Protein AF-A0A0F3NNN5-F1 (afdb_monomer)

Secondary structure (DSSP, 8-state):
-----------------------TTTTPPPHHHHHHHHHHHHHHHTSPPPHHHHHHHHHHHHHHHHHHHHHHHHHHHHHHHSSS--HHHHHHHHHHHHHHHHHHHHHHHHTT-

Mean predicted aligned error: 13.67 Å

pLDDT: mean 73.33, std 18.27, range [35.56, 91.69]

Nearest PDB structures (foldseek):
  5d6i-assembly1_C  TM=4.728E-01  e=2.871E+00  Escherichia coli
  4bpd-assembly2_D  TM=5.215E-01  e=5.722E+00  Escherichia coli K-12
  4ck0-assembly1_C  TM=4.783E-01  e=5.101E+00  Escherichia coli K-12
  5dwk-assembly1_B  TM=3.960E-01  e=4.547E+00  Escherichia coli K-12

Foldseek 3Di:
DDDDDDDDDDDDPPPPPPPPVPDPPPQQDDLVNQVVVQVVVCVVVVHDDDPVLSVLSSVLCRVLSVQLCVLVVVVVVVVVVDVDDDPVSVVVSVVSSCVSVVVSVVVSVVVVD

Solvent-accessible surface area (backbone atoms only — not comparable to full-atom values): 7224 Å² total; per-residue (Å²): 136,84,88,80,90,83,86,85,80,82,88,78,84,82,78,76,74,74,79,69,81,76,59,98,69,80,83,65,81,50,74,66,56,46,53,50,51,52,47,51,50,26,65,76,70,72,49,84,73,51,71,69,59,46,54,52,49,47,51,44,52,63,62,45,48,66,59,48,47,70,62,47,50,65,46,54,54,50,46,74,75,33,101,64,78,55,70,72,56,56,52,54,47,53,51,52,51,48,68,59,47,49,64,49,50,50,54,56,57,62,72,76,111

Radius of gyration: 24.38 Å; Cα contacts (8 Å, |Δi|>4): 39; chains: 1; bounding box: 53×49×75 Å

Organism: NCBI:txid1359163

Structure (mmCIF, N/CA/C/O backbone):
data_AF-A0A0F3NNN5-F1
#
_entry.id   AF-A0A0F3NNN5-F1
#
loop_
_atom_site.group_PDB
_atom_site.id
_atom_site.type_symbol
_atom_site.label_atom_id
_atom_site.label_alt_id
_atom_site.label_comp_id
_atom_site.label_asym_id
_atom_site.label_entity_id
_atom_site.label_seq_id
_atom_site.pdbx_PDB_ins_code
_atom_site.Cartn_x
_atom_site.Cartn_y
_atom_site.Cartn_z
_atom_site.occupancy
_atom_site.B_iso_or_equiv
_atom_site.auth_seq_id
_atom_site.auth_comp_id
_atom_site.auth_asym_id
_atom_site.auth_atom_id
_atom_site.pdbx_PDB_model_num
ATOM 1 N N . MET A 1 1 ? -33.208 38.589 60.534 1.00 36.59 1 MET A N 1
ATOM 2 C CA . MET A 1 1 ? -33.141 37.939 59.209 1.00 36.59 1 MET A CA 1
ATOM 3 C C . MET A 1 1 ? -31.680 37.929 58.783 1.00 36.59 1 MET A C 1
ATOM 5 O O . MET A 1 1 ? -31.110 38.999 58.651 1.00 36.59 1 MET A O 1
ATOM 9 N N . TYR A 1 2 ? -31.073 36.749 58.669 1.00 43.62 2 TYR A N 1
ATOM 10 C CA . TYR A 1 2 ? -29.910 36.493 57.796 1.00 43.62 2 TYR A CA 1
ATOM 11 C C . TYR A 1 2 ? -30.478 35.929 56.472 1.00 43.62 2 TYR A C 1
ATOM 13 O O . TYR A 1 2 ? -31.610 35.433 56.541 1.00 43.62 2 TYR A O 1
ATOM 21 N N . PRO A 1 3 ? -29.807 35.991 55.299 1.00 48.56 3 PRO A N 1
ATOM 22 C CA . PRO A 1 3 ? -28.387 35.652 55.080 1.00 48.56 3 PRO A CA 1
ATOM 23 C C . PRO A 1 3 ? -27.710 36.620 54.053 1.00 48.56 3 PRO A C 1
ATOM 25 O O . PRO A 1 3 ? -28.252 37.687 53.811 1.00 48.56 3 PRO A O 1
ATOM 28 N N . GLU A 1 4 ? -26.529 36.460 53.450 1.00 35.56 4 GLU A N 1
ATOM 29 C CA . GLU A 1 4 ? -25.712 35.294 53.129 1.00 35.56 4 GLU A CA 1
ATOM 30 C C . GLU A 1 4 ? -24.312 35.763 52.675 1.00 35.56 4 GLU A C 1
ATOM 32 O O . GLU A 1 4 ? -24.162 36.799 52.024 1.00 35.56 4 GLU A O 1
ATOM 37 N N . SER A 1 5 ? -23.288 34.989 53.027 1.00 48.41 5 SER A N 1
ATOM 38 C CA . SER A 1 5 ? -21.918 35.107 52.525 1.00 48.41 5 SER A CA 1
ATOM 39 C C . SER A 1 5 ? -21.863 34.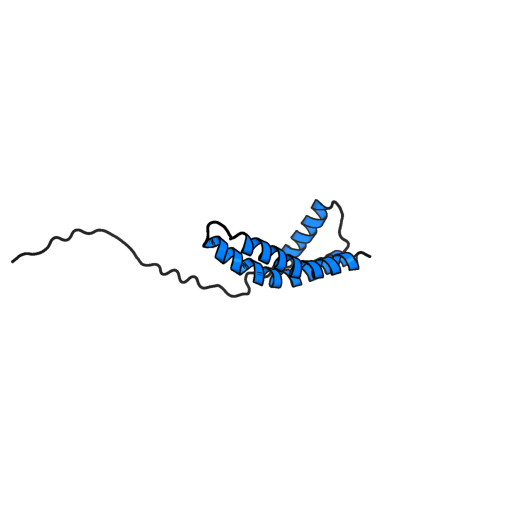950 51.003 1.00 48.41 5 SER A C 1
ATOM 41 O O . SER A 1 5 ? -22.518 34.071 50.453 1.00 48.41 5 SER A O 1
ATOM 43 N N . SER A 1 6 ? -20.989 35.695 50.321 1.00 42.28 6 SER A N 1
ATOM 44 C CA . SER A 1 6 ? -20.587 35.347 48.954 1.00 42.28 6 SER A CA 1
ATOM 45 C C . SER A 1 6 ? -19.067 35.369 48.819 1.00 42.28 6 SER A C 1
ATOM 47 O O . SER A 1 6 ? -18.448 36.333 48.378 1.00 42.28 6 SER A O 1
ATOM 49 N N . HIS A 1 7 ? -18.460 34.260 49.237 1.00 44.12 7 HIS 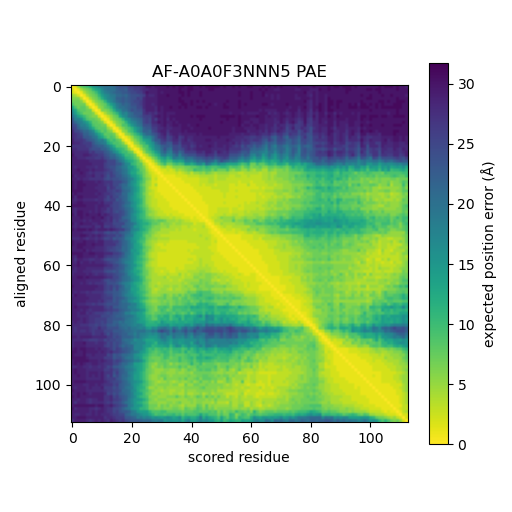A N 1
ATOM 50 C CA . HIS A 1 7 ? -17.305 33.723 48.536 1.00 44.12 7 HIS A CA 1
ATOM 51 C C . HIS A 1 7 ? -17.856 32.828 47.424 1.00 44.12 7 HIS A C 1
ATOM 53 O O . HIS A 1 7 ? -18.628 31.924 47.723 1.00 44.12 7 HIS A O 1
ATOM 59 N N . ILE A 1 8 ? -17.434 33.022 46.175 1.00 46.50 8 ILE A N 1
ATOM 60 C CA . ILE A 1 8 ? -16.699 31.990 45.433 1.00 46.50 8 ILE A CA 1
ATOM 61 C C . ILE A 1 8 ? -16.234 32.523 44.078 1.00 46.50 8 ILE A C 1
ATOM 63 O O . ILE A 1 8 ? -16.883 33.279 43.363 1.00 46.50 8 ILE A O 1
ATOM 67 N N . SER A 1 9 ? -15.009 32.104 43.819 1.00 38.38 9 SER A N 1
ATOM 68 C CA . SER A 1 9 ? -14.095 32.418 42.750 1.00 38.38 9 SER A CA 1
ATOM 69 C C . SER A 1 9 ? -14.400 31.572 41.509 1.00 38.38 9 SER A C 1
ATOM 71 O O . SER A 1 9 ? -14.634 30.377 41.624 1.00 38.38 9 SER A O 1
ATOM 73 N N . LYS A 1 10 ? -14.264 32.211 40.344 1.00 41.22 10 LYS A N 1
ATOM 74 C CA . LYS A 1 10 ? -13.646 31.686 39.114 1.00 41.22 10 LYS A CA 1
ATOM 75 C C . LYS A 1 10 ? -14.240 30.426 38.451 1.00 41.22 10 LYS A C 1
ATOM 77 O O . LYS A 1 10 ? -14.006 29.301 38.859 1.00 41.22 10 LYS A O 1
ATOM 82 N N . ASN A 1 11 ? -14.712 30.689 37.229 1.00 41.72 11 ASN A N 1
ATOM 83 C CA . ASN A 1 11 ? -14.171 30.110 35.993 1.00 41.72 11 ASN A CA 1
ATOM 84 C C . ASN A 1 11 ? -14.574 28.667 35.640 1.00 41.72 11 ASN A C 1
ATOM 86 O O . ASN A 1 11 ? -13.946 27.715 36.079 1.00 41.72 11 ASN A O 1
ATOM 90 N N . ALA A 1 12 ? -15.502 28.540 34.691 1.00 38.56 12 ALA A N 1
ATOM 91 C CA . ALA A 1 12 ? -15.408 27.559 33.609 1.00 38.56 12 ALA A CA 1
ATOM 92 C C . ALA A 1 12 ? -16.342 27.994 32.468 1.00 38.56 12 ALA A C 1
ATOM 94 O O . ALA A 1 12 ? -17.538 27.709 32.464 1.00 38.56 12 ALA A O 1
ATOM 95 N N . LYS A 1 13 ? -15.798 28.725 31.488 1.00 37.47 13 LYS A N 1
ATOM 96 C CA . LYS A 1 13 ? -16.412 28.790 30.159 1.00 37.47 13 LYS A CA 1
ATOM 97 C C . LYS A 1 13 ? -16.331 27.376 29.584 1.00 37.47 13 LYS A C 1
ATOM 99 O O . LYS A 1 13 ? -15.243 26.941 29.220 1.00 37.47 13 LYS A O 1
ATOM 104 N N . ASN A 1 14 ? -17.460 26.675 29.519 1.00 37.66 14 ASN A N 1
ATOM 105 C CA . ASN A 1 14 ? -17.589 25.444 28.748 1.00 37.66 14 ASN A CA 1
ATOM 106 C C . ASN A 1 14 ? -17.331 25.767 27.270 1.00 37.66 14 ASN A C 1
ATOM 108 O O . ASN A 1 14 ? -18.238 26.142 26.530 1.00 37.66 14 ASN A O 1
ATOM 112 N N . GLN A 1 15 ? -16.074 25.637 26.844 1.00 41.50 15 GLN A N 1
ATOM 113 C CA . GLN A 1 15 ? -15.750 25.348 25.457 1.00 41.50 15 GLN A CA 1
ATOM 114 C C . GLN A 1 15 ? -16.224 23.920 25.192 1.00 41.50 15 GLN A C 1
ATOM 116 O O . GLN A 1 15 ? -15.499 22.952 25.389 1.00 41.50 15 GLN A O 1
ATOM 121 N N . THR A 1 16 ? -17.474 23.780 24.761 1.00 38.47 16 THR A N 1
ATOM 122 C CA . THR A 1 16 ? -17.864 22.631 23.948 1.00 38.47 16 THR A CA 1
ATOM 123 C C . THR A 1 16 ? -17.129 22.768 22.624 1.00 38.47 16 THR A C 1
ATOM 125 O O . THR A 1 16 ? -17.626 23.396 21.686 1.00 38.47 16 THR A O 1
ATOM 128 N N . SER A 1 17 ? -15.913 22.229 22.580 1.00 44.25 17 SER A N 1
ATOM 129 C CA . SER A 1 17 ? -15.210 21.916 21.347 1.00 44.25 17 SER A CA 1
ATOM 130 C C . SER A 1 17 ? -16.108 20.972 20.556 1.00 44.25 17 SER A C 1
ATOM 132 O O . SER A 1 17 ? -16.142 19.768 20.792 1.00 44.25 17 SER A O 1
ATOM 134 N N . LYS A 1 18 ? -16.901 21.537 19.641 1.00 42.00 18 LYS A N 1
ATOM 135 C CA . LYS A 1 18 ? -17.412 20.802 18.492 1.00 42.00 18 LYS A CA 1
ATOM 136 C C . LYS A 1 18 ? -16.177 20.356 17.718 1.00 42.00 18 LYS A C 1
ATOM 138 O O . LYS A 1 18 ? -15.674 21.105 16.882 1.00 42.00 18 LYS A O 1
ATOM 143 N N . THR A 1 19 ? -15.685 19.157 18.019 1.00 40.84 19 THR A N 1
ATOM 144 C CA . THR A 1 19 ? -14.855 18.396 17.090 1.00 40.84 19 THR A CA 1
ATOM 145 C C . THR A 1 19 ? -15.745 18.121 15.893 1.00 40.84 19 THR A C 1
ATOM 147 O O . THR A 1 19 ? -16.528 17.177 15.840 1.00 40.84 19 THR A O 1
ATOM 150 N N . THR A 1 20 ? -15.723 19.083 14.983 1.00 40.00 20 THR A N 1
ATOM 151 C CA . THR A 1 20 ? -16.259 18.945 13.646 1.00 40.00 20 THR A CA 1
ATOM 152 C C . THR A 1 20 ? -15.363 17.886 13.032 1.00 40.00 20 THR A C 1
ATOM 154 O O . THR A 1 20 ? -14.197 18.168 12.777 1.00 40.00 20 THR A O 1
ATOM 157 N N . HIS A 1 21 ? -15.858 16.650 12.918 1.00 45.50 21 HIS A N 1
ATOM 158 C CA . HIS A 1 21 ? -15.237 15.637 12.074 1.00 45.50 21 HIS A CA 1
ATOM 159 C C . HIS A 1 21 ? -15.157 16.251 10.678 1.00 45.50 21 HIS A C 1
ATOM 161 O O . HIS A 1 21 ? -16.153 16.320 9.956 1.00 45.50 21 HIS A O 1
ATOM 167 N N . ALA A 1 22 ? -13.993 16.817 10.367 1.00 43.84 22 ALA A N 1
ATOM 168 C CA . ALA A 1 22 ? -13.684 17.347 9.064 1.00 43.84 22 ALA A CA 1
ATOM 169 C C . ALA A 1 22 ? -13.676 16.153 8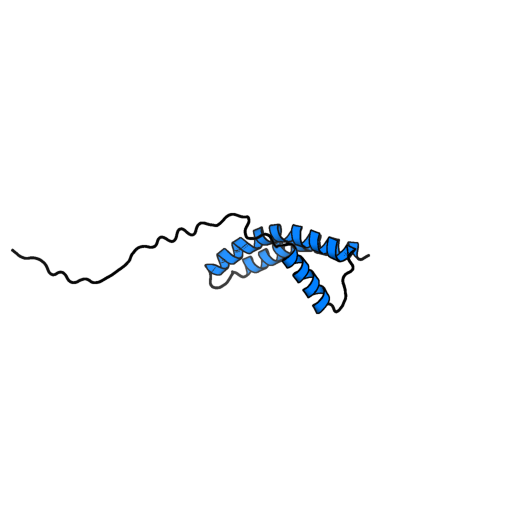.110 1.00 43.84 22 ALA A C 1
ATOM 171 O O . ALA A 1 22 ? -12.823 15.278 8.174 1.00 43.84 22 ALA A O 1
ATOM 172 N N . THR A 1 23 ? -14.752 16.088 7.332 1.00 43.38 23 THR A N 1
ATOM 173 C CA . THR A 1 23 ? -14.790 15.762 5.908 1.00 43.38 23 THR A CA 1
ATOM 174 C C . THR A 1 23 ? -13.731 14.775 5.415 1.00 43.38 23 THR A C 1
ATOM 176 O O . THR A 1 23 ? -12.548 15.088 5.335 1.00 43.38 23 THR A O 1
ATOM 179 N N . SER A 1 24 ? -14.212 13.621 4.959 1.00 48.47 24 SER A N 1
ATOM 180 C CA . SER A 1 24 ? -13.522 12.467 4.367 1.00 48.47 24 SER A CA 1
ATOM 181 C C . SER A 1 24 ? -12.591 12.727 3.158 1.00 48.47 24 SER A C 1
ATOM 183 O O . SER A 1 24 ? -12.297 11.792 2.422 1.00 48.47 24 SER A O 1
ATOM 185 N N . GLN A 1 25 ? -12.127 13.959 2.928 1.00 49.50 25 GLN A N 1
ATOM 186 C CA . GLN A 1 25 ? -11.148 14.331 1.898 1.00 49.50 25 GLN A CA 1
ATOM 187 C C . GLN A 1 25 ? -9.719 14.537 2.435 1.00 49.50 25 GLN A C 1
ATOM 189 O O . GLN A 1 25 ? -8.792 14.532 1.636 1.00 49.50 25 GLN A O 1
ATOM 194 N N . GLU A 1 26 ? -9.506 14.687 3.749 1.00 55.28 26 GLU A N 1
ATOM 195 C CA . GLU A 1 26 ? -8.180 15.047 4.300 1.00 55.28 26 GLU A CA 1
ATOM 196 C C . GLU A 1 26 ? -7.158 13.887 4.324 1.00 55.28 26 GLU A C 1
ATOM 198 O O . GLU A 1 26 ? -5.968 14.119 4.479 1.00 55.28 26 GLU A O 1
ATOM 203 N N . ASN A 1 27 ? -7.588 12.638 4.114 1.00 59.97 27 ASN A N 1
ATOM 204 C CA . ASN A 1 27 ? -6.719 11.456 4.242 1.00 59.97 27 ASN A CA 1
ATOM 205 C C . ASN A 1 27 ? -6.285 10.831 2.904 1.00 59.97 27 ASN A C 1
ATOM 207 O O . ASN A 1 27 ? -5.838 9.681 2.890 1.00 59.97 27 ASN A O 1
ATOM 211 N N . GLN A 1 28 ? -6.450 11.530 1.774 1.00 69.19 28 GLN A N 1
ATOM 212 C CA . GLN A 1 28 ? -5.897 11.043 0.509 1.00 69.19 28 GLN A CA 1
ATOM 213 C C . GLN A 1 28 ? -4.442 11.504 0.350 1.00 69.19 28 GLN A C 1
ATOM 215 O O . GLN A 1 28 ? -4.164 12.695 0.491 1.00 69.19 28 GLN A O 1
ATOM 220 N N . PRO A 1 29 ? -3.517 10.578 0.059 1.00 77.19 29 PRO A N 1
ATOM 221 C CA . PRO 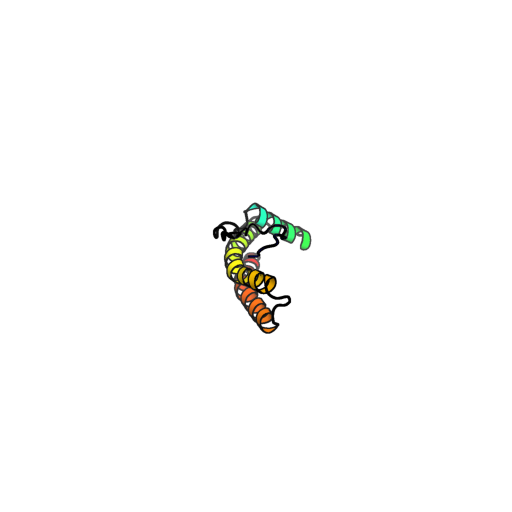A 1 29 ? -2.115 10.898 -0.155 1.00 77.19 29 PRO A CA 1
ATOM 222 C C . PRO A 1 29 ? -1.987 11.756 -1.413 1.00 77.19 29 PRO A C 1
ATOM 224 O O . PRO A 1 29 ? -2.674 11.525 -2.413 1.00 77.19 29 PRO A O 1
ATOM 227 N N . THR A 1 30 ? -1.095 12.738 -1.386 1.00 86.38 30 THR A N 1
ATOM 228 C CA . THR A 1 30 ? -0.755 13.465 -2.605 1.00 86.38 30 THR A CA 1
ATOM 229 C C . THR A 1 30 ? 0.140 12.607 -3.493 1.00 86.38 30 THR A C 1
ATOM 231 O O . THR A 1 30 ? 0.848 11.711 -3.032 1.00 86.38 30 THR A O 1
ATOM 234 N N . ASP A 1 31 ? 0.169 12.926 -4.784 1.00 84.75 31 ASP A N 1
ATOM 235 C CA . ASP A 1 31 ? 1.116 12.329 -5.727 1.00 84.75 31 ASP A CA 1
ATOM 236 C C . ASP A 1 31 ? 2.568 12.427 -5.240 1.00 84.75 31 ASP A C 1
ATOM 238 O O . ASP A 1 31 ? 3.335 11.481 -5.405 1.00 84.75 31 ASP A O 1
ATOM 242 N N . GLN A 1 32 ? 2.918 13.540 -4.590 1.00 87.81 32 GLN A N 1
ATOM 243 C CA . GLN A 1 32 ? 4.240 13.759 -4.013 1.00 87.81 32 GLN A CA 1
ATOM 244 C C . GLN A 1 32 ? 4.520 12.813 -2.840 1.00 87.81 32 GLN A C 1
ATOM 246 O O . GLN A 1 32 ? 5.642 12.325 -2.716 1.00 87.81 32 GLN A O 1
ATOM 251 N N . ASP A 1 33 ? 3.525 12.539 -1.993 1.00 87.62 33 ASP A N 1
ATOM 252 C CA . ASP A 1 33 ? 3.670 11.597 -0.877 1.00 87.62 33 ASP A CA 1
ATOM 253 C C . ASP A 1 33 ? 3.968 10.191 -1.398 1.00 87.62 33 ASP A C 1
ATOM 255 O O . ASP A 1 33 ? 4.853 9.505 -0.892 1.00 87.62 33 ASP A O 1
ATOM 259 N N . ILE A 1 34 ? 3.288 9.789 -2.470 1.00 87.62 34 ILE A N 1
ATOM 260 C CA . ILE A 1 34 ? 3.491 8.485 -3.103 1.00 87.62 34 ILE A CA 1
ATOM 261 C C . ILE A 1 34 ? 4.861 8.416 -3.782 1.00 87.62 34 ILE A C 1
ATOM 263 O O . ILE A 1 34 ? 5.571 7.421 -3.645 1.00 87.62 34 ILE A O 1
ATOM 267 N N . ASP A 1 35 ? 5.279 9.486 -4.459 1.00 89.12 35 ASP A N 1
ATOM 268 C CA . ASP A 1 35 ? 6.614 9.569 -5.051 1.00 89.12 35 ASP A CA 1
ATOM 269 C C . ASP A 1 35 ? 7.726 9.518 -3.988 1.00 89.12 35 ASP A C 1
ATOM 271 O O . ASP A 1 35 ? 8.782 8.929 -4.235 1.00 89.12 35 ASP A O 1
ATOM 275 N N . ASN A 1 36 ? 7.487 10.071 -2.794 1.00 91.69 36 ASN A N 1
ATOM 276 C CA . ASN A 1 36 ? 8.402 9.958 -1.657 1.00 91.69 36 ASN A CA 1
ATOM 277 C C . ASN A 1 36 ? 8.470 8.520 -1.115 1.00 91.69 36 ASN A C 1
ATOM 279 O O . ASN A 1 36 ? 9.559 8.058 -0.783 1.00 91.69 36 ASN A O 1
ATOM 283 N N . VAL A 1 37 ? 7.345 7.795 -1.063 1.00 89.06 37 VAL A N 1
ATOM 284 C CA . VAL A 1 37 ? 7.330 6.370 -0.682 1.00 89.06 37 VAL A CA 1
ATOM 285 C C . VAL A 1 37 ? 8.166 5.545 -1.656 1.00 89.06 37 VAL A C 1
ATOM 287 O O . VAL A 1 37 ? 8.995 4.751 -1.224 1.00 89.06 37 VAL A O 1
ATOM 290 N N . ILE A 1 38 ? 8.003 5.761 -2.963 1.00 89.25 38 ILE A N 1
ATOM 291 C CA . ILE A 1 38 ? 8.776 5.034 -3.980 1.00 89.25 38 ILE A CA 1
ATOM 292 C C . ILE A 1 38 ? 10.272 5.347 -3.850 1.00 89.25 38 ILE A C 1
ATOM 294 O O . ILE A 1 38 ? 11.077 4.424 -3.890 1.00 89.25 38 ILE A O 1
ATOM 298 N N . LYS A 1 39 ? 10.648 6.612 -3.611 1.00 91.62 39 LYS A N 1
ATOM 299 C CA . LYS A 1 39 ? 12.049 6.979 -3.337 1.00 91.62 39 LYS A CA 1
ATOM 300 C C . LYS A 1 39 ? 12.610 6.286 -2.100 1.00 91.62 39 LYS A C 1
ATOM 302 O O . LYS A 1 39 ? 13.723 5.789 -2.141 1.00 91.62 39 LYS A O 1
ATOM 307 N N . CYS A 1 40 ? 11.831 6.205 -1.023 1.00 90.81 40 CYS A N 1
ATOM 308 C CA . CYS A 1 40 ? 12.250 5.478 0.171 1.00 90.81 40 CYS A CA 1
ATOM 309 C C . CYS A 1 40 ? 12.498 3.992 -0.133 1.00 90.81 40 CYS A C 1
ATOM 311 O O . CYS A 1 40 ? 13.428 3.407 0.406 1.00 90.81 40 CYS A O 1
ATOM 313 N N . ILE A 1 41 ? 11.690 3.379 -1.006 1.00 87.25 41 ILE A N 1
ATOM 314 C CA . ILE A 1 41 ? 11.899 1.989 -1.433 1.00 87.25 41 ILE A CA 1
ATOM 315 C C . ILE A 1 41 ? 13.194 1.863 -2.246 1.00 87.25 41 ILE A C 1
ATOM 317 O O . ILE A 1 41 ? 13.956 0.932 -2.000 1.00 87.25 41 ILE A O 1
ATOM 321 N N . GLU A 1 42 ? 13.460 2.793 -3.167 1.00 90.31 42 GLU A N 1
ATOM 322 C CA . GLU A 1 42 ? 14.715 2.844 -3.937 1.00 90.31 42 GLU A CA 1
ATOM 323 C C . GLU A 1 42 ? 15.939 2.964 -3.012 1.00 90.31 42 GLU A C 1
ATOM 325 O O . GLU A 1 42 ? 16.898 2.206 -3.157 1.00 90.31 42 GLU A O 1
ATOM 330 N N . ASP A 1 43 ? 15.879 3.858 -2.021 1.00 91.50 43 ASP A N 1
ATOM 331 C CA . ASP A 1 43 ? 16.960 4.094 -1.057 1.00 91.50 43 ASP A CA 1
ATOM 332 C C . ASP A 1 43 ? 17.235 2.859 -0.178 1.00 91.50 43 ASP A C 1
ATOM 334 O O . ASP A 1 43 ? 18.390 2.472 0.007 1.00 91.50 43 ASP A O 1
ATOM 338 N N . GLU A 1 44 ? 16.185 2.213 0.341 1.00 88.25 44 GLU A N 1
ATOM 339 C CA . GLU A 1 44 ? 16.300 1.032 1.213 1.00 88.25 44 GLU A CA 1
ATOM 340 C C . GLU A 1 44 ? 16.708 -0.234 0.442 1.00 88.25 44 GLU A C 1
ATOM 342 O O . GLU A 1 44 ? 17.428 -1.085 0.966 1.00 88.25 44 GLU A O 1
ATOM 347 N N . CYS A 1 45 ? 16.261 -0.375 -0.810 1.00 84.00 45 CYS A N 1
ATOM 348 C CA . CYS A 1 45 ? 16.614 -1.517 -1.659 1.00 84.00 45 CYS A CA 1
ATOM 349 C C . CYS A 1 45 ? 17.952 -1.322 -2.392 1.00 84.00 45 CYS A C 1
ATOM 351 O O . CYS A 1 45 ? 18.518 -2.299 -2.884 1.00 84.00 45 CYS A O 1
ATOM 353 N N . GLY A 1 46 ? 18.468 -0.090 -2.456 1.00 87.25 46 GLY A N 1
ATOM 354 C CA . GLY A 1 46 ? 19.709 0.253 -3.150 1.00 87.25 46 GLY A CA 1
ATOM 355 C C . GLY A 1 46 ? 19.632 0.117 -4.673 1.00 87.25 46 GLY A C 1
ATOM 356 O O . GLY A 1 46 ? 20.670 -0.065 -5.311 1.00 87.25 46 GLY A O 1
ATOM 357 N N . ASP A 1 47 ? 18.429 0.184 -5.249 1.00 85.88 47 ASP A N 1
ATOM 358 C CA . ASP A 1 47 ? 18.189 0.033 -6.687 1.00 85.88 47 ASP A CA 1
ATOM 359 C C . ASP A 1 47 ? 17.195 1.082 -7.199 1.00 85.88 47 ASP A C 1
ATOM 361 O O . ASP A 1 47 ? 16.328 1.556 -6.463 1.00 85.88 47 ASP A O 1
ATOM 365 N N . ILE A 1 48 ? 17.327 1.454 -8.472 1.00 88.19 48 ILE A N 1
ATOM 366 C CA . ILE A 1 48 ? 16.459 2.439 -9.118 1.00 88.19 48 ILE A CA 1
ATOM 367 C C . ILE A 1 48 ? 15.289 1.708 -9.766 1.00 88.19 48 ILE A C 1
ATOM 369 O O . ILE A 1 48 ? 15.468 0.875 -10.654 1.00 88.19 48 ILE A O 1
ATOM 373 N N . ILE A 1 49 ? 14.075 2.084 -9.374 1.00 86.06 49 ILE A N 1
ATOM 374 C CA . ILE A 1 49 ? 12.855 1.525 -9.942 1.00 86.06 49 ILE A CA 1
ATOM 375 C C . ILE A 1 49 ? 12.615 2.178 -11.306 1.00 86.06 49 ILE A C 1
ATOM 377 O O . ILE A 1 49 ? 12.570 3.406 -11.439 1.00 86.06 49 ILE A O 1
ATOM 381 N N . ASP A 1 50 ? 12.457 1.361 -12.347 1.00 88.81 50 ASP A N 1
ATOM 382 C CA . ASP A 1 50 ? 12.191 1.866 -13.690 1.00 88.81 50 ASP A CA 1
ATOM 383 C C . ASP A 1 50 ? 10.835 2.593 -13.768 1.00 88.81 50 ASP A C 1
ATOM 385 O O . ASP A 1 50 ? 9.942 2.423 -12.938 1.00 88.81 50 ASP A O 1
ATOM 389 N N . GLN A 1 51 ? 10.657 3.422 -14.798 1.00 87.44 51 GLN A N 1
ATOM 390 C CA . GLN A 1 51 ? 9.466 4.267 -14.917 1.00 87.44 51 GLN A CA 1
ATOM 391 C C . GLN A 1 51 ? 8.152 3.480 -15.040 1.00 87.44 51 GLN A C 1
ATOM 393 O O . GLN A 1 51 ? 7.123 3.950 -14.552 1.00 87.44 51 GLN A O 1
ATOM 398 N N . ASN A 1 52 ? 8.153 2.294 -15.654 1.00 87.00 52 ASN A N 1
ATOM 399 C CA . ASN A 1 52 ? 6.932 1.494 -15.766 1.00 87.00 52 ASN A CA 1
ATOM 400 C C . ASN A 1 52 ? 6.547 0.917 -14.405 1.00 87.00 52 ASN A C 1
ATOM 402 O O . ASN A 1 52 ? 5.388 1.028 -13.997 1.00 87.00 52 ASN A O 1
ATOM 406 N N . MET A 1 53 ? 7.523 0.374 -13.679 1.00 86.44 53 MET A N 1
ATOM 407 C CA . MET A 1 53 ? 7.319 -0.146 -12.332 1.00 86.44 53 MET A CA 1
ATOM 408 C C . MET A 1 53 ? 6.941 0.964 -11.342 1.00 86.44 53 MET A C 1
ATOM 410 O O . MET A 1 53 ? 6.011 0.797 -10.555 1.00 86.44 53 MET A O 1
ATOM 414 N N . ARG A 1 54 ? 7.560 2.146 -11.444 1.00 89.94 54 ARG A N 1
ATOM 415 C CA . ARG A 1 54 ? 7.198 3.335 -10.656 1.00 89.94 54 ARG A CA 1
ATOM 416 C C . ARG A 1 54 ? 5.737 3.731 -10.872 1.00 89.94 54 ARG A C 1
ATOM 418 O O . ARG A 1 54 ? 5.017 3.949 -9.901 1.00 89.94 54 ARG A O 1
ATOM 425 N N . ASN A 1 55 ? 5.281 3.796 -12.124 1.00 89.88 55 ASN A N 1
ATOM 426 C CA . ASN A 1 55 ? 3.888 4.132 -12.438 1.00 89.88 55 ASN A CA 1
ATOM 427 C C . ASN A 1 55 ? 2.907 3.091 -11.887 1.00 89.88 55 ASN A C 1
ATOM 429 O O . ASN A 1 55 ? 1.847 3.449 -11.369 1.00 89.88 55 ASN A O 1
ATOM 433 N N . LEU A 1 56 ? 3.265 1.808 -11.968 1.00 89.50 56 LEU A N 1
ATOM 434 C CA . LEU A 1 56 ? 2.460 0.736 -11.399 1.00 89.50 56 LEU A CA 1
ATOM 435 C C . LEU A 1 56 ? 2.384 0.836 -9.874 1.00 89.50 56 LEU A C 1
ATOM 437 O O . LEU A 1 56 ? 1.292 0.790 -9.317 1.00 89.50 56 LEU A O 1
ATOM 441 N N . MET A 1 57 ? 3.520 1.015 -9.202 1.00 88.31 57 MET A N 1
ATOM 442 C CA . MET A 1 57 ? 3.564 1.180 -7.750 1.00 88.31 57 MET A CA 1
ATOM 443 C C . MET A 1 57 ? 2.763 2.398 -7.311 1.00 88.31 57 MET A C 1
ATOM 445 O O . MET A 1 57 ? 1.992 2.298 -6.364 1.00 88.31 57 MET A O 1
ATOM 449 N N . LYS A 1 58 ? 2.871 3.521 -8.031 1.00 90.94 58 LYS A N 1
ATOM 450 C CA . LYS A 1 58 ? 2.085 4.725 -7.747 1.00 90.94 58 LYS A CA 1
ATOM 451 C C . LYS A 1 58 ? 0.588 4.433 -7.781 1.00 90.94 58 LYS A C 1
ATOM 453 O O . LYS A 1 58 ? -0.117 4.783 -6.840 1.00 90.94 58 LYS A O 1
ATOM 458 N N . LYS A 1 59 ? 0.128 3.725 -8.813 1.00 90.25 59 LYS A N 1
ATOM 459 C CA . LYS A 1 59 ? -1.271 3.312 -8.941 1.00 90.25 59 LYS A CA 1
ATOM 460 C C . LYS A 1 59 ? -1.708 2.382 -7.808 1.00 90.25 59 LYS A C 1
ATOM 462 O O . LYS A 1 59 ? -2.729 2.621 -7.177 1.00 90.25 59 LYS A O 1
ATOM 467 N N . GLU A 1 60 ? -0.935 1.341 -7.521 1.00 90.62 60 GLU A N 1
ATOM 468 C CA . GLU A 1 60 ? -1.308 0.380 -6.480 1.00 90.62 60 GLU A CA 1
ATOM 469 C C . GLU A 1 60 ? -1.283 1.013 -5.077 1.00 90.62 60 GLU A C 1
ATOM 471 O O . GLU A 1 60 ? -2.145 0.704 -4.258 1.00 90.62 60 GLU A O 1
ATOM 476 N N . ILE A 1 61 ? -0.366 1.952 -4.807 1.00 87.94 61 ILE A N 1
ATOM 477 C CA . ILE A 1 61 ? -0.337 2.729 -3.557 1.00 87.94 61 ILE A CA 1
ATOM 478 C C . ILE A 1 61 ? -1.564 3.658 -3.459 1.00 87.94 61 ILE A C 1
ATOM 480 O O . ILE A 1 61 ? -2.175 3.760 -2.395 1.00 87.94 61 ILE A O 1
ATOM 484 N N . GLN A 1 62 ? -1.959 4.313 -4.556 1.00 88.38 62 GLN A N 1
ATOM 485 C CA . GLN A 1 62 ? -3.174 5.139 -4.598 1.00 88.38 62 GLN A CA 1
ATOM 486 C C . GLN A 1 62 ? -4.434 4.325 -4.308 1.00 88.38 62 GLN A C 1
ATOM 488 O O . GLN A 1 62 ? -5.297 4.787 -3.562 1.00 88.38 62 GLN A O 1
ATOM 493 N N . ASP A 1 63 ? -4.522 3.120 -4.867 1.00 87.06 63 ASP A N 1
ATOM 494 C CA . ASP A 1 63 ? -5.686 2.250 -4.714 1.00 87.06 63 ASP A CA 1
ATOM 495 C C . ASP A 1 63 ? -5.765 1.651 -3.297 1.00 87.06 63 ASP A C 1
ATOM 497 O O . ASP A 1 63 ? -6.849 1.561 -2.720 1.00 87.06 63 ASP A O 1
ATOM 501 N N . VAL A 1 64 ? -4.623 1.294 -2.696 1.00 87.94 64 VAL A N 1
ATOM 502 C CA . VAL A 1 64 ? -4.598 0.597 -1.401 1.00 87.94 64 VAL A CA 1
ATOM 503 C C . VAL A 1 64 ? -4.826 1.519 -0.200 1.00 87.94 64 VAL A C 1
ATOM 505 O O . VAL A 1 64 ? -5.395 1.094 0.806 1.00 87.94 64 VAL A O 1
ATOM 508 N N . ILE A 1 65 ? -4.407 2.788 -0.267 1.00 85.31 65 ILE A N 1
ATOM 509 C CA . ILE A 1 65 ? -4.476 3.707 0.884 1.00 85.31 65 ILE A CA 1
ATOM 510 C C . ILE A 1 65 ? -5.918 3.968 1.364 1.00 85.31 65 ILE A C 1
ATOM 512 O O . ILE A 1 65 ? -6.154 3.896 2.573 1.00 85.31 65 ILE A O 1
ATOM 516 N N . PRO A 1 66 ? -6.915 4.207 0.491 1.00 83.62 66 PRO A N 1
ATOM 517 C CA . PRO A 1 66 ? -8.313 4.303 0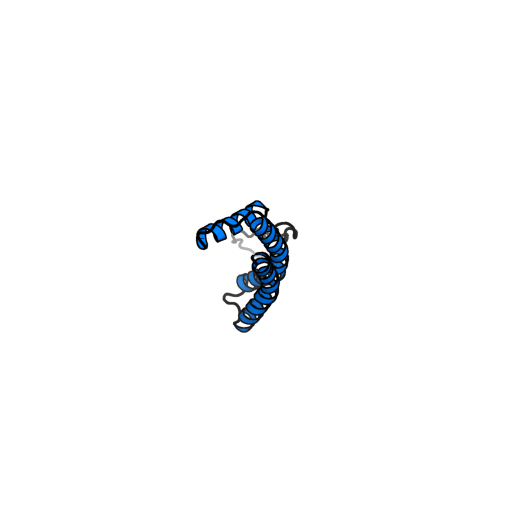.905 1.00 83.62 66 PRO A CA 1
ATOM 518 C C . PRO A 1 66 ? -8.823 3.048 1.624 1.00 83.62 66 PRO A C 1
ATOM 520 O O . PRO A 1 66 ? -9.572 3.163 2.595 1.00 83.62 66 PRO A O 1
ATOM 523 N N . GLU A 1 67 ? -8.414 1.859 1.177 1.00 83.25 67 GLU A N 1
ATOM 524 C CA . GLU A 1 67 ? -8.801 0.588 1.796 1.00 83.25 67 GLU A CA 1
ATOM 525 C C . GLU A 1 67 ? -8.129 0.400 3.160 1.00 83.25 67 GLU A C 1
ATOM 527 O O . GLU A 1 67 ? -8.784 0.033 4.139 1.00 83.25 67 GLU A O 1
ATOM 532 N N . LEU A 1 68 ? -6.841 0.733 3.261 1.00 83.19 68 LEU A N 1
ATOM 533 C CA . LEU A 1 68 ? -6.108 0.727 4.524 1.00 83.19 68 LEU A CA 1
ATOM 534 C C . LEU A 1 68 ? -6.717 1.699 5.529 1.00 83.19 68 LEU A C 1
ATOM 536 O O . LEU A 1 68 ? -6.913 1.326 6.683 1.00 83.19 68 LEU A O 1
ATOM 540 N N . ASN A 1 69 ? -7.081 2.908 5.105 1.00 82.94 69 ASN A N 1
ATOM 541 C CA . ASN A 1 69 ? -7.682 3.913 5.979 1.00 82.94 69 ASN A CA 1
ATOM 542 C C . ASN A 1 69 ? -9.020 3.444 6.574 1.00 82.94 69 ASN A C 1
ATOM 544 O O . ASN A 1 69 ? -9.300 3.738 7.735 1.00 82.94 69 ASN A O 1
ATOM 548 N N . GLN A 1 70 ? -9.818 2.660 5.840 1.00 81.25 70 GLN A N 1
ATOM 549 C CA . GLN A 1 70 ? -11.061 2.081 6.373 1.00 81.25 70 GLN A CA 1
ATOM 550 C C . GLN A 1 70 ? -10.817 1.092 7.517 1.00 81.25 70 GLN A C 1
ATOM 552 O O . GLN A 1 70 ? -11.669 0.941 8.392 1.00 81.25 70 GLN A O 1
ATOM 557 N N . VAL A 1 71 ? -9.666 0.417 7.520 1.00 79.81 71 VAL A N 1
ATOM 558 C CA . VAL A 1 71 ? -9.296 -0.530 8.575 1.00 79.81 71 VAL A CA 1
ATOM 559 C C . VAL A 1 71 ? -8.534 0.166 9.698 1.00 79.81 71 VAL A C 1
ATOM 561 O O . VAL A 1 71 ? -8.814 -0.100 10.861 1.00 79.81 71 VAL A O 1
ATOM 564 N N . LEU A 1 72 ? -7.596 1.055 9.368 1.00 77.88 72 LEU A N 1
ATOM 565 C CA . LEU A 1 72 ? -6.649 1.647 10.311 1.00 77.88 72 LEU A CA 1
ATOM 566 C C . LEU A 1 72 ? -7.225 2.826 11.105 1.00 77.88 72 LEU A C 1
ATOM 568 O O . LEU A 1 72 ? -6.928 2.939 12.292 1.00 77.88 72 LEU A O 1
ATOM 572 N N . LEU A 1 73 ? -8.072 3.676 10.513 1.00 81.06 73 LEU A N 1
ATOM 573 C CA . LEU A 1 73 ? -8.629 4.837 11.227 1.00 81.06 73 LEU A CA 1
ATOM 574 C C . LEU A 1 73 ? -9.497 4.441 12.437 1.00 81.06 73 LEU A C 1
ATOM 576 O O . LEU A 1 73 ? -9.247 4.968 13.521 1.00 81.06 73 LEU A O 1
ATOM 580 N N . PRO A 1 74 ? -10.425 3.463 12.338 1.00 75.00 74 PRO A N 1
ATOM 581 C CA . PRO A 1 74 ? -11.193 3.008 13.502 1.00 75.00 74 PRO A CA 1
ATOM 582 C C . PRO A 1 74 ? -10.318 2.476 14.643 1.00 75.00 74 PRO A C 1
ATOM 584 O O . PRO A 1 74 ? -10.723 2.479 15.800 1.00 75.00 74 PRO A O 1
ATOM 587 N N . LEU A 1 75 ? -9.113 2.004 14.333 1.00 69.06 75 LEU A N 1
ATOM 588 C CA . LEU A 1 75 ? -8.187 1.465 15.324 1.00 69.06 75 LEU A CA 1
ATOM 589 C C . LEU A 1 75 ? -7.365 2.521 16.003 1.00 69.06 75 LEU A C 1
ATOM 591 O O . LEU A 1 75 ? -7.098 2.382 17.188 1.00 69.06 75 LEU A O 1
ATOM 595 N N . ILE A 1 76 ? -6.952 3.542 15.258 1.00 74.06 76 ILE A N 1
ATOM 596 C CA . ILE A 1 76 ? -6.322 4.719 15.840 1.00 74.06 76 ILE A CA 1
ATOM 597 C C . ILE A 1 76 ? -7.306 5.345 16.830 1.00 74.06 76 ILE A C 1
ATOM 599 O O . ILE A 1 76 ? -6.912 5.666 17.949 1.00 74.06 76 ILE A O 1
ATOM 603 N N . ASP A 1 77 ? -8.594 5.391 16.485 1.00 75.94 77 ASP A N 1
ATOM 604 C CA . ASP A 1 77 ? -9.642 5.844 17.398 1.00 75.94 77 ASP A CA 1
ATOM 605 C C . ASP A 1 77 ? -9.754 4.944 18.642 1.00 75.94 77 ASP A C 1
ATOM 607 O O . ASP A 1 77 ? -9.717 5.456 19.762 1.00 75.94 77 ASP A O 1
ATOM 611 N N . VAL A 1 78 ? -9.804 3.614 18.494 1.00 70.38 78 VAL A N 1
ATOM 612 C CA . VAL A 1 78 ? -9.848 2.679 19.641 1.00 70.38 78 VAL A CA 1
ATOM 613 C C . VAL A 1 78 ? -8.580 2.764 20.503 1.00 70.38 78 VAL A C 1
ATOM 615 O O . VAL A 1 78 ? -8.666 2.813 21.728 1.00 70.38 78 VAL A O 1
ATOM 618 N N . ALA A 1 79 ? -7.401 2.846 19.889 1.00 70.44 79 ALA A N 1
ATOM 619 C CA . ALA A 1 79 ? -6.111 2.962 20.567 1.00 70.44 79 ALA A CA 1
ATOM 620 C C . ALA A 1 79 ? -5.914 4.325 21.247 1.00 70.44 79 ALA A C 1
ATOM 622 O O . ALA A 1 79 ? -5.188 4.430 22.231 1.00 70.44 79 ALA A O 1
ATOM 623 N N . SER A 1 80 ? -6.554 5.381 20.739 1.00 73.88 80 SER A N 1
ATOM 624 C CA . SER A 1 80 ? -6.556 6.691 21.397 1.00 73.88 80 SER A CA 1
ATOM 625 C C . SER A 1 80 ? -7.389 6.687 22.684 1.00 73.88 80 SER A C 1
ATOM 627 O O . SER A 1 80 ? -7.117 7.466 23.599 1.00 73.88 80 SER A O 1
ATOM 629 N N . GLN A 1 81 ? -8.382 5.794 22.772 1.00 72.38 81 GLN A N 1
ATOM 630 C CA . GLN A 1 81 ? -9.280 5.659 23.920 1.00 72.38 81 GLN A CA 1
ATOM 631 C C . GLN A 1 81 ? -8.804 4.602 24.927 1.00 72.38 81 GLN A C 1
ATOM 633 O O . GLN A 1 81 ? -9.016 4.768 26.130 1.00 72.38 81 GLN A O 1
ATOM 638 N N . GLU A 1 82 ? -8.118 3.551 24.472 1.00 64.31 82 GLU A N 1
ATOM 639 C CA . GLU A 1 82 ? -7.587 2.483 25.321 1.00 64.31 82 GLU A CA 1
ATOM 640 C C . GLU A 1 82 ? -6.053 2.438 25.328 1.00 64.31 82 GLU A C 1
ATOM 642 O O . GLU A 1 82 ? -5.404 2.431 24.290 1.00 64.31 82 GLU A O 1
ATOM 647 N N . LYS A 1 83 ? -5.436 2.315 26.517 1.00 65.94 83 LYS A N 1
ATOM 648 C CA . LYS A 1 83 ? -3.963 2.271 26.677 1.00 65.94 83 LYS A CA 1
ATOM 649 C C . LYS A 1 83 ? -3.276 1.099 25.955 1.00 65.94 83 LYS A C 1
ATOM 651 O O . LYS A 1 83 ? -2.049 1.098 25.860 1.00 65.94 83 LYS A O 1
ATOM 656 N N . ARG A 1 84 ? -4.026 0.082 25.519 1.00 66.31 84 ARG A N 1
ATOM 657 C CA . ARG A 1 84 ? -3.516 -1.086 24.793 1.00 66.31 84 ARG A CA 1
ATOM 658 C C . ARG A 1 84 ? -4.649 -1.736 24.000 1.00 66.31 84 ARG A C 1
ATOM 660 O O . ARG A 1 84 ? -5.699 -1.994 24.575 1.00 66.31 84 ARG A O 1
ATOM 667 N N . LEU A 1 85 ? -4.416 -2.052 22.723 1.00 69.69 85 LEU A N 1
ATOM 668 C CA . LEU A 1 85 ? -5.363 -2.863 21.956 1.00 69.69 85 LEU A CA 1
ATOM 669 C C . LEU A 1 85 ? -5.366 -4.306 22.489 1.00 69.69 85 LEU A C 1
ATOM 671 O O . LEU A 1 85 ? -4.290 -4.849 22.755 1.00 69.69 85 LEU A O 1
ATOM 675 N N . PRO A 1 86 ? -6.534 -4.950 22.623 1.00 77.69 86 PRO A N 1
ATOM 676 C CA . PRO A 1 86 ? -6.593 -6.353 23.002 1.00 77.69 86 PRO A CA 1
ATOM 677 C C . PRO A 1 86 ? -5.975 -7.253 21.913 1.00 77.69 86 PRO A C 1
ATOM 679 O O . PRO A 1 86 ? -6.103 -6.991 20.716 1.00 77.69 86 PRO A O 1
ATOM 682 N N . ASP A 1 87 ? -5.285 -8.320 22.330 1.00 75.19 87 ASP A N 1
ATOM 683 C CA . ASP A 1 87 ? -4.436 -9.138 21.442 1.00 75.19 87 ASP A CA 1
ATOM 684 C C . ASP A 1 87 ? -5.238 -9.802 20.293 1.00 75.19 87 ASP A C 1
ATOM 686 O O . ASP A 1 87 ? -4.741 -9.963 19.178 1.00 75.19 87 ASP A O 1
ATOM 690 N N . ASN A 1 88 ? -6.516 -10.121 20.527 1.00 78.50 88 ASN A N 1
ATOM 691 C CA . ASN A 1 88 ? -7.430 -10.656 19.509 1.00 78.50 88 ASN A CA 1
ATOM 692 C C . ASN A 1 88 ? -7.762 -9.638 18.404 1.00 78.50 88 ASN A C 1
ATOM 694 O O . ASN A 1 88 ? -7.957 -10.015 17.248 1.00 78.50 88 ASN A O 1
ATOM 698 N N . LEU A 1 89 ? -7.815 -8.352 18.752 1.00 75.50 89 LEU A N 1
ATOM 699 C CA . LEU A 1 89 ? -8.025 -7.271 17.805 1.00 75.50 89 LEU A CA 1
ATOM 700 C C . LEU A 1 89 ? -6.762 -7.096 16.961 1.00 75.50 89 LEU A C 1
ATOM 702 O O . LEU A 1 89 ? -6.855 -7.045 15.743 1.00 75.50 89 LEU A O 1
ATOM 706 N N . GLN A 1 90 ? -5.575 -7.118 17.573 1.00 76.38 90 GLN A N 1
ATOM 707 C CA . GLN A 1 90 ? -4.303 -7.032 16.846 1.00 76.38 90 GLN A CA 1
ATOM 708 C C . GLN A 1 90 ? -4.145 -8.128 15.774 1.00 76.38 90 GLN A C 1
ATOM 710 O O . GLN A 1 90 ? -3.690 -7.851 14.658 1.00 76.38 90 GLN A O 1
ATOM 715 N N . GLU A 1 91 ? -4.545 -9.364 16.079 1.00 82.56 91 GLU A N 1
ATOM 716 C CA . GLU A 1 91 ? -4.499 -10.466 15.113 1.00 82.56 91 GLU A CA 1
ATOM 717 C C . GLU A 1 91 ? -5.488 -10.261 13.953 1.00 82.56 91 GLU A C 1
ATOM 719 O O . GLU A 1 91 ? -5.114 -10.402 12.784 1.00 82.56 91 GLU A O 1
ATOM 724 N N . ASP A 1 92 ? -6.738 -9.890 14.252 1.00 82.69 92 ASP A N 1
ATOM 725 C CA . ASP A 1 92 ? -7.765 -9.617 13.235 1.00 82.69 92 ASP A CA 1
ATOM 726 C C . ASP A 1 92 ? -7.346 -8.477 12.293 1.00 82.69 92 ASP A C 1
ATOM 728 O O . ASP A 1 92 ? -7.580 -8.510 11.084 1.00 82.69 92 ASP A O 1
ATOM 732 N N . LEU A 1 93 ? -6.632 -7.496 12.830 1.00 77.12 93 LEU A N 1
ATOM 733 C CA . LEU A 1 93 ? -6.099 -6.376 12.070 1.00 77.12 93 LEU A CA 1
ATOM 734 C C . LEU A 1 93 ? -4.961 -6.742 11.161 1.00 77.12 93 LEU A C 1
ATOM 736 O O . LEU A 1 93 ? -4.950 -6.332 10.004 1.00 77.12 93 LEU A O 1
ATOM 740 N N . THR A 1 94 ? -4.041 -7.554 11.662 1.00 81.88 94 THR A N 1
ATOM 741 C CA . THR A 1 94 ? -2.965 -8.083 10.834 1.00 81.88 94 THR A CA 1
ATOM 742 C C . THR A 1 94 ? -3.561 -8.867 9.662 1.00 81.88 94 THR A C 1
ATOM 744 O O . THR A 1 94 ? -3.149 -8.685 8.519 1.00 81.88 94 THR A O 1
ATOM 747 N N . LYS A 1 95 ? -4.613 -9.665 9.903 1.00 86.75 95 LYS A N 1
ATOM 748 C CA . LYS A 1 95 ? -5.331 -10.393 8.843 1.00 86.75 95 LYS A CA 1
ATOM 749 C C . LYS A 1 95 ? -6.013 -9.461 7.840 1.00 86.75 95 LYS A C 1
ATOM 751 O O . LYS A 1 95 ? -5.898 -9.694 6.638 1.00 86.75 95 LYS A O 1
ATOM 756 N N . LYS A 1 96 ? -6.704 -8.415 8.300 1.00 84.25 96 LYS A N 1
ATOM 757 C CA . LYS A 1 96 ? -7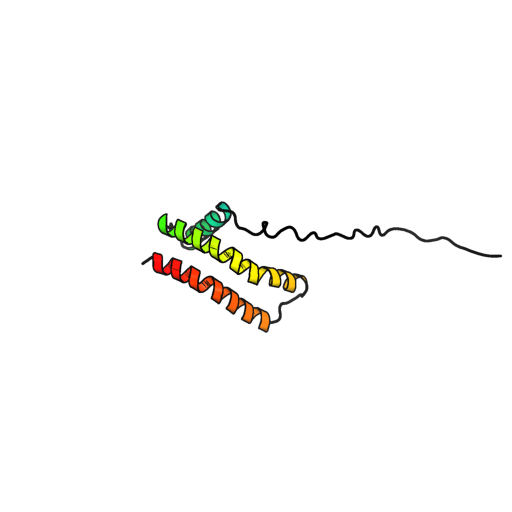.358 -7.423 7.426 1.00 84.25 96 LYS A CA 1
ATOM 758 C C . LYS A 1 96 ? -6.346 -6.637 6.597 1.00 84.25 96 LYS A C 1
ATOM 760 O O . LYS A 1 96 ? -6.531 -6.521 5.390 1.00 84.25 96 LYS A O 1
ATOM 765 N N . PHE A 1 97 ? -5.260 -6.183 7.217 1.00 85.00 97 PHE A N 1
ATOM 766 C CA . PHE A 1 97 ? -4.146 -5.527 6.539 1.00 85.00 97 PHE A CA 1
ATOM 767 C C . PHE A 1 97 ? -3.568 -6.418 5.439 1.00 85.00 97 PHE A C 1
ATOM 769 O O . PHE A 1 97 ? -3.493 -6.003 4.288 1.00 85.00 97 PHE A O 1
ATOM 776 N N . MET A 1 98 ? -3.239 -7.672 5.763 1.00 86.81 98 MET A N 1
ATOM 777 C CA . MET A 1 98 ? -2.700 -8.620 4.786 1.00 86.81 98 MET A CA 1
ATOM 778 C C . MET A 1 98 ? -3.690 -8.907 3.657 1.00 86.81 98 MET A C 1
ATOM 780 O O . MET A 1 98 ? -3.289 -8.979 2.500 1.00 86.81 98 MET A O 1
ATOM 784 N N . LYS A 1 99 ? -4.985 -9.037 3.965 1.00 88.94 99 LYS A N 1
ATOM 785 C CA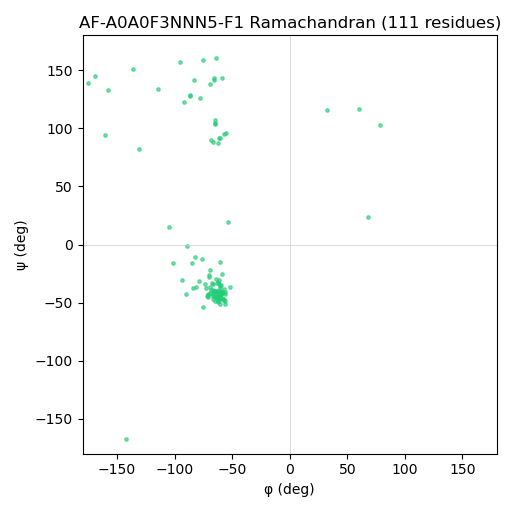 . LYS A 1 99 ? -6.031 -9.260 2.959 1.00 88.94 99 LYS A CA 1
ATOM 786 C C . LYS A 1 99 ? -6.119 -8.115 1.947 1.00 88.94 99 LYS A C 1
ATOM 788 O O . LYS A 1 99 ? -6.385 -8.386 0.780 1.00 88.94 99 LYS A O 1
ATOM 793 N N . ILE A 1 100 ? -5.898 -6.882 2.399 1.00 87.19 100 ILE A N 1
ATOM 794 C CA . ILE A 1 100 ? -5.863 -5.692 1.547 1.00 87.19 100 ILE A CA 1
ATOM 795 C C . ILE A 1 100 ? -4.545 -5.649 0.771 1.00 87.19 100 ILE A C 1
ATOM 797 O O . ILE A 1 100 ? -4.559 -5.618 -0.449 1.00 87.19 100 ILE A O 1
ATOM 801 N N . MET A 1 101 ? -3.399 -5.733 1.449 1.00 87.31 101 MET A N 1
ATOM 802 C CA . MET A 1 101 ? -2.084 -5.526 0.830 1.00 87.31 101 MET A CA 1
ATOM 803 C C . MET A 1 101 ? -1.656 -6.628 -0.144 1.00 87.31 101 MET A C 1
ATOM 805 O O . MET A 1 101 ? -1.003 -6.332 -1.145 1.00 87.31 101 MET A O 1
ATOM 809 N N . LEU A 1 102 ? -1.984 -7.898 0.127 1.00 89.25 102 LEU A N 1
ATOM 810 C CA . LEU A 1 102 ? -1.483 -9.035 -0.658 1.00 89.25 102 LEU A CA 1
ATOM 811 C C . LEU A 1 102 ? -1.808 -8.936 -2.162 1.00 89.25 102 LEU A C 1
ATOM 813 O O . LEU A 1 102 ? -0.882 -9.100 -2.956 1.00 89.25 102 LEU A O 1
ATOM 817 N N . PRO A 1 103 ? -3.054 -8.643 -2.588 1.00 89.56 103 PRO A N 1
ATOM 818 C CA . PRO A 1 103 ? -3.373 -8.432 -4.000 1.00 89.56 103 PRO A CA 1
ATOM 819 C C . PRO A 1 103 ? -2.542 -7.334 -4.675 1.00 89.56 103 PRO A C 1
ATOM 821 O O . PRO A 1 103 ? -2.073 -7.531 -5.794 1.00 89.56 103 PRO A O 1
ATOM 824 N N . HIS A 1 104 ? -2.333 -6.195 -4.008 1.00 89.06 104 HIS A N 1
ATOM 825 C CA . HIS A 1 104 ? -1.549 -5.082 -4.558 1.00 89.06 104 HIS A CA 1
ATOM 826 C C . HIS A 1 104 ? -0.073 -5.464 -4.708 1.00 89.06 104 HIS A C 1
ATOM 828 O O . HIS A 1 104 ? 0.519 -5.268 -5.768 1.00 89.06 104 HIS A O 1
ATOM 834 N N . ILE A 1 105 ? 0.496 -6.114 -3.688 1.00 86.38 105 ILE A N 1
ATOM 835 C CA . ILE A 1 105 ? 1.873 -6.624 -3.722 1.00 86.38 105 ILE A CA 1
ATOM 836 C C . ILE A 1 105 ? 2.045 -7.655 -4.846 1.00 86.38 105 ILE A C 1
ATOM 838 O O . ILE A 1 105 ? 3.024 -7.601 -5.583 1.00 86.38 105 ILE A O 1
ATOM 842 N N . GLN A 1 106 ? 1.090 -8.572 -5.024 1.00 87.38 106 GLN A N 1
ATOM 843 C CA . GLN A 1 106 ? 1.151 -9.571 -6.094 1.00 87.38 106 GLN A CA 1
ATOM 844 C C . GLN A 1 106 ? 1.174 -8.938 -7.485 1.00 87.38 106 GLN A C 1
ATOM 846 O O . GLN A 1 106 ? 1.916 -9.405 -8.344 1.00 87.38 106 GLN A O 1
ATOM 851 N N . LYS A 1 107 ? 0.398 -7.877 -7.725 1.00 87.62 107 LYS A N 1
ATOM 852 C CA . LYS A 1 107 ? 0.433 -7.170 -9.014 1.00 87.62 107 LYS A CA 1
ATOM 853 C C . LYS A 1 107 ? 1.778 -6.494 -9.259 1.00 87.62 107 LYS A C 1
ATOM 855 O O . LYS A 1 107 ? 2.274 -6.561 -10.377 1.00 87.62 107 LYS A O 1
ATOM 860 N N . ILE A 1 108 ? 2.363 -5.892 -8.221 1.00 84.44 108 ILE A N 1
ATOM 861 C CA . ILE A 1 108 ? 3.699 -5.287 -8.283 1.00 84.44 108 ILE A CA 1
ATOM 862 C C . ILE A 1 108 ? 4.736 -6.363 -8.646 1.00 84.44 108 ILE A C 1
ATOM 864 O O . ILE A 1 108 ? 5.463 -6.207 -9.620 1.00 84.44 108 ILE A O 1
ATOM 868 N N . ILE A 1 109 ? 4.749 -7.498 -7.936 1.00 83.38 109 ILE A N 1
ATOM 869 C CA . ILE A 1 109 ? 5.684 -8.610 -8.194 1.00 83.38 109 ILE A CA 1
ATOM 870 C C . ILE A 1 109 ? 5.505 -9.180 -9.608 1.00 83.38 109 ILE A C 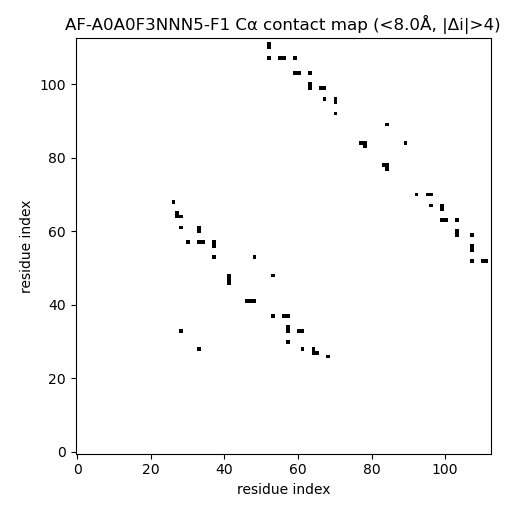1
ATOM 872 O O . ILE A 1 109 ? 6.481 -9.372 -10.328 1.00 83.38 109 ILE A O 1
ATOM 876 N N . ASN A 1 110 ? 4.263 -9.438 -10.023 1.00 82.19 110 ASN A N 1
ATOM 877 C CA . ASN A 1 110 ? 3.973 -10.071 -11.311 1.00 82.19 110 ASN A CA 1
ATOM 878 C C . ASN A 1 110 ? 4.274 -9.171 -1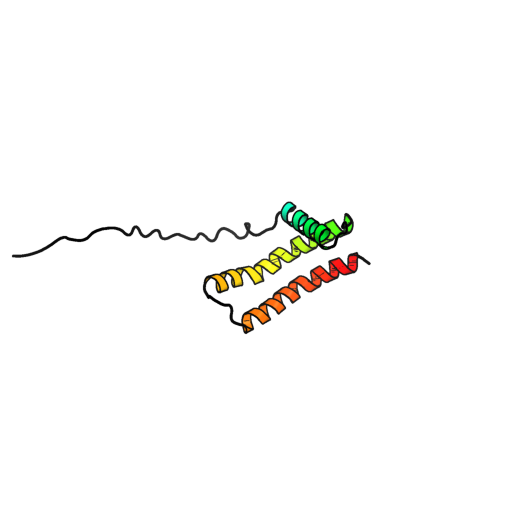2.513 1.00 82.19 110 ASN A C 1
ATOM 880 O O . ASN A 1 110 ? 4.446 -9.685 -13.609 1.00 82.19 110 ASN A O 1
ATOM 884 N N . ALA A 1 111 ? 4.313 -7.851 -12.334 1.00 76.62 111 ALA A N 1
ATOM 885 C CA . ALA A 1 111 ? 4.690 -6.919 -13.393 1.00 76.62 111 ALA A CA 1
ATOM 886 C C . ALA A 1 111 ? 6.208 -6.761 -13.559 1.00 76.62 111 ALA A C 1
ATOM 888 O O . ALA A 1 111 ? 6.655 -6.149 -14.525 1.00 76.62 111 ALA A O 1
ATOM 889 N N . SER A 1 112 ? 6.989 -7.291 -12.615 1.00 63.34 112 SER A N 1
ATOM 890 C CA . SER A 1 112 ? 8.453 -7.292 -12.644 1.00 63.34 112 SER A CA 1
ATOM 891 C C . SER A 1 112 ? 9.032 -8.531 -13.362 1.00 63.34 112 SER A C 1
ATOM 893 O O . SER A 1 112 ? 10.249 -8.651 -13.492 1.00 63.34 112 SER A O 1
ATOM 895 N N . HIS A 1 113 ? 8.167 -9.439 -13.838 1.00 53.03 113 HIS A N 1
ATOM 896 C CA . HIS A 1 113 ? 8.485 -10.658 -14.596 1.00 53.03 113 HIS A CA 1
ATOM 897 C C . HIS A 1 113 ? 7.983 -10.575 -16.040 1.00 53.03 113 HIS A C 1
ATOM 899 O O . HIS A 1 113 ? 8.680 -11.136 -16.917 1.00 53.03 113 HIS A O 1
#

Sequence (113 aa):
MYPESSHISKNAKNQTSKTTHATSQENQPTDQDIDNVIKCIEDECGDIIDQNMRNLMKKEIQDVIPELNQVLLPLIDVASQEKRLPDNLQEDLTKKFMKIMLPHIQKIINASH